Protein AF-A0A4Y2VEW5-F1 (afdb_monomer_lite)

InterPro domains:
  IPR012337 Ribonuclease H-like superfamily [SSF53098] (11-90)
  IPR036397 Ribonuclease H superfamily [G3DSA:3.30.420.10] (4-92)

Foldseek 3Di:
DDDWDKDDPDDPDDDDDDDDDPPDDPLNVQLQVLLVVLVVVLVVPAQMEIEDQPPVSVVLLVDPDHPDPSSVSSNVSCVVDPSYHYHYDHDD

Organism: Araneus ventricosus (NC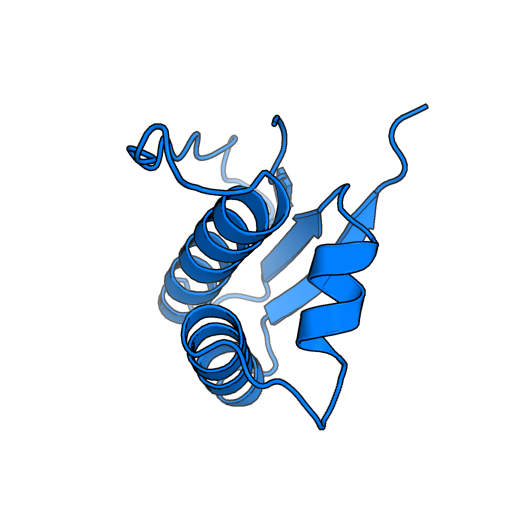BI:txid182803)

Structure (mmCIF, N/CA/C/O backbone):
data_AF-A0A4Y2VEW5-F1
#
_entry.id   AF-A0A4Y2VEW5-F1
#
loop_
_atom_site.group_PDB
_atom_site.id
_atom_site.type_symbol
_atom_site.label_atom_id
_atom_site.label_alt_id
_atom_site.label_comp_id
_atom_site.label_asym_id
_atom_site.label_entity_id
_atom_site.label_seq_id
_atom_site.pdbx_PDB_ins_code
_atom_site.Cartn_x
_atom_site.Cartn_y
_atom_site.Cartn_z
_atom_site.occupancy
_atom_site.B_iso_or_equiv
_atom_site.auth_seq_id
_atom_site.auth_comp_id
_atom_site.auth_asym_id
_atom_site.auth_atom_id
_atom_site.pdbx_PDB_model_num
ATOM 1 N N . MET A 1 1 ? 11.147 9.880 6.283 1.00 40.97 1 MET A N 1
ATOM 2 C CA . MET A 1 1 ? 10.215 9.196 5.372 1.00 40.97 1 MET A CA 1
ATOM 3 C C . MET A 1 1 ? 10.717 9.367 3.945 1.00 40.97 1 MET A C 1
ATOM 5 O O . MET A 1 1 ? 10.588 10.444 3.369 1.00 40.97 1 MET A O 1
ATOM 9 N N . ARG A 1 2 ? 11.417 8.364 3.421 1.00 44.91 2 ARG A N 1
ATOM 10 C CA . ARG A 1 2 ? 11.999 8.387 2.079 1.00 44.91 2 ARG A CA 1
ATOM 11 C C . ARG A 1 2 ? 11.762 7.007 1.479 1.00 44.91 2 ARG A C 1
ATOM 13 O O . ARG A 1 2 ? 11.957 6.034 2.182 1.00 44.91 2 ARG A O 1
ATOM 20 N N . THR A 1 3 ? 11.437 6.995 0.186 1.00 46.03 3 THR A N 1
ATOM 21 C CA . THR A 1 3 ? 11.623 5.865 -0.739 1.00 46.03 3 THR A CA 1
ATOM 22 C C . THR A 1 3 ? 10.379 5.006 -1.018 1.00 46.03 3 THR A C 1
ATOM 24 O O . THR A 1 3 ? 10.097 4.027 -0.344 1.00 46.03 3 THR A O 1
ATOM 27 N N . ILE A 1 4 ? 9.684 5.359 -2.108 1.00 55.94 4 ILE A N 1
ATOM 28 C CA . ILE A 1 4 ? 8.949 4.408 -2.955 1.00 55.94 4 ILE A CA 1
ATOM 29 C C . ILE A 1 4 ? 9.793 4.269 -4.224 1.00 55.94 4 ILE A C 1
ATOM 31 O O . ILE A 1 4 ? 10.006 5.262 -4.924 1.00 55.94 4 ILE A O 1
ATOM 35 N N . LEU A 1 5 ? 10.342 3.080 -4.479 1.00 53.16 5 LEU A N 1
ATOM 36 C CA . LEU A 1 5 ? 11.029 2.775 -5.739 1.00 53.16 5 LEU A CA 1
ATOM 37 C C . LEU A 1 5 ? 10.021 2.107 -6.675 1.00 53.16 5 LEU A C 1
ATOM 39 O O . LEU A 1 5 ? 9.369 1.137 -6.289 1.00 53.16 5 LEU A O 1
ATOM 43 N N . TYR A 1 6 ? 9.894 2.645 -7.886 1.00 57.69 6 TYR A N 1
ATOM 44 C CA . TYR A 1 6 ? 9.054 2.103 -8.952 1.00 57.69 6 TYR A CA 1
ATOM 45 C C . TYR A 1 6 ? 9.940 1.320 -9.919 1.00 57.69 6 TYR A C 1
ATOM 47 O O . TYR A 1 6 ? 10.984 1.829 -10.327 1.00 57.69 6 TYR A O 1
ATOM 55 N N . THR A 1 7 ? 9.525 0.121 -10.327 1.00 45.94 7 THR A N 1
ATOM 56 C CA . THR A 1 7 ? 10.130 -0.555 -11.485 1.00 45.94 7 THR A CA 1
ATOM 57 C C . THR A 1 7 ? 9.044 -0.949 -12.485 1.00 45.94 7 THR A C 1
ATOM 59 O O . THR A 1 7 ? 8.447 -2.017 -12.359 1.00 45.94 7 THR A O 1
ATOM 62 N N . ALA A 1 8 ? 8.813 -0.073 -13.464 1.00 43.16 8 ALA A N 1
ATOM 63 C CA . ALA A 1 8 ? 8.600 -0.452 -14.862 1.00 43.16 8 ALA A CA 1
ATOM 64 C C . ALA A 1 8 ? 9.955 -0.248 -15.574 1.00 43.16 8 ALA A C 1
ATOM 66 O O . ALA A 1 8 ? 10.727 0.603 -15.114 1.00 43.16 8 ALA A O 1
ATOM 67 N N . PRO A 1 9 ? 10.297 -0.983 -16.650 1.00 43.84 9 PRO A N 1
ATOM 68 C CA . PRO A 1 9 ? 11.653 -1.006 -17.211 1.00 43.84 9 PRO A CA 1
ATOM 69 C C . PRO A 1 9 ? 12.187 0.339 -17.745 1.00 43.84 9 PRO A C 1
ATOM 71 O O . PRO A 1 9 ? 13.299 0.356 -18.261 1.00 43.84 9 PRO A O 1
ATOM 74 N N . ASN A 1 10 ? 11.456 1.460 -17.632 1.00 37.41 10 ASN A N 1
ATOM 75 C CA . ASN A 1 10 ? 11.918 2.742 -18.168 1.00 37.41 10 ASN A CA 1
ATOM 76 C C . ASN A 1 10 ? 11.409 4.043 -17.507 1.00 37.41 10 ASN A C 1
ATOM 78 O O . ASN A 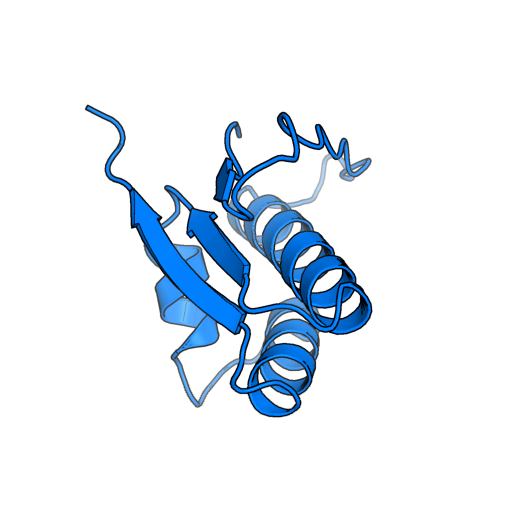1 10 ? 11.475 5.091 -18.146 1.00 37.41 10 ASN A O 1
ATOM 82 N N . ILE A 1 11 ? 10.934 4.056 -16.252 1.00 44.00 11 ILE A N 1
ATOM 83 C CA . ILE A 1 11 ? 10.509 5.325 -15.612 1.00 44.00 11 ILE A CA 1
ATOM 84 C C . ILE A 1 11 ? 11.298 5.628 -14.333 1.00 44.00 11 ILE A C 1
ATOM 86 O O . ILE A 1 11 ? 11.180 4.958 -13.309 1.00 44.00 11 ILE A O 1
ATOM 90 N N . LEU A 1 12 ? 12.102 6.692 -14.408 1.00 44.31 12 LEU A N 1
ATOM 91 C CA . LEU A 1 12 ? 12.876 7.264 -13.311 1.00 44.31 12 LEU A CA 1
ATOM 92 C C . LEU A 1 12 ? 11.950 7.891 -12.250 1.00 44.31 12 LEU A C 1
ATOM 94 O O . LEU A 1 12 ? 11.295 8.898 -12.499 1.00 44.31 12 LEU A O 1
ATOM 98 N N . ALA A 1 13 ? 11.950 7.294 -11.056 1.00 47.75 13 ALA A N 1
ATOM 99 C CA . ALA A 1 13 ? 11.641 7.873 -9.742 1.00 47.75 13 ALA A CA 1
ATOM 100 C C . ALA A 1 13 ? 10.632 9.048 -9.695 1.00 47.75 13 ALA A C 1
ATOM 102 O O . ALA A 1 13 ? 11.010 10.217 -9.567 1.00 47.75 13 ALA A O 1
ATOM 103 N N . GLY A 1 14 ? 9.335 8.732 -9.649 1.00 44.03 14 GLY A N 1
ATOM 104 C CA . GLY A 1 14 ? 8.298 9.694 -9.268 1.00 44.03 14 GLY A CA 1
ATOM 105 C C . GLY A 1 14 ? 8.413 10.090 -7.790 1.00 44.03 14 GLY A C 1
ATOM 106 O O . GLY A 1 14 ? 7.944 9.380 -6.905 1.00 44.03 14 GLY A O 1
ATOM 107 N N . LYS A 1 15 ? 9.029 11.240 -7.488 1.00 46.34 15 LYS A N 1
ATOM 108 C CA . LYS A 1 15 ? 8.956 11.853 -6.150 1.00 46.34 15 LYS A CA 1
ATOM 109 C C . LYS A 1 15 ? 7.543 12.402 -5.923 1.00 46.34 15 LYS A C 1
ATOM 111 O O . LYS A 1 15 ? 7.267 13.532 -6.315 1.00 46.34 15 LYS A O 1
ATOM 116 N N . SER A 1 16 ? 6.668 11.659 -5.244 1.00 49.75 16 SER A N 1
ATOM 117 C CA . SER A 1 16 ? 5.440 12.247 -4.695 1.00 49.75 16 SER A CA 1
ATOM 118 C C . SER A 1 16 ? 5.750 12.900 -3.337 1.00 49.75 16 SER A C 1
ATOM 120 O O . SER A 1 16 ? 6.368 12.301 -2.456 1.00 49.75 16 SER A O 1
ATOM 122 N N . LYS A 1 17 ? 5.391 14.178 -3.173 1.00 47.72 17 LYS A N 1
ATOM 123 C CA . LYS A 1 17 ? 5.379 14.866 -1.872 1.00 47.72 17 LYS A CA 1
ATOM 124 C C . LYS A 1 17 ? 3.922 15.065 -1.469 1.00 47.72 17 LYS A C 1
ATOM 126 O O . LYS A 1 17 ? 3.307 16.052 -1.862 1.00 47.72 17 LYS A O 1
ATOM 131 N N . ALA A 1 18 ? 3.368 14.138 -0.696 1.00 51.47 18 ALA A N 1
ATOM 132 C CA . ALA A 1 18 ? 2.081 14.362 -0.048 1.00 51.47 18 ALA A CA 1
ATOM 133 C C . ALA A 1 18 ? 2.250 15.411 1.071 1.00 51.47 18 ALA A C 1
ATOM 135 O O . ALA A 1 18 ? 3.176 15.318 1.881 1.00 51.47 18 ALA A O 1
ATOM 136 N N . LYS A 1 19 ? 1.384 16.432 1.115 1.00 48.62 19 LYS A N 1
ATOM 137 C CA . LYS A 1 19 ? 1.371 17.440 2.187 1.00 48.62 19 LYS A CA 1
ATOM 138 C C . LYS A 1 19 ? 0.699 16.828 3.417 1.00 48.62 19 LYS A C 1
ATOM 140 O O . LYS A 1 19 ? -0.516 16.664 3.443 1.00 48.62 19 LYS A O 1
ATOM 145 N N . LEU A 1 20 ? 1.497 16.452 4.410 1.00 57.47 20 LEU A N 1
ATOM 146 C CA . LEU A 1 20 ? 1.017 15.846 5.653 1.00 57.47 20 LEU A CA 1
ATOM 147 C C . LEU A 1 20 ? 0.679 16.932 6.678 1.00 57.47 20 LEU A C 1
ATOM 149 O O . LEU A 1 20 ? 1.355 17.960 6.739 1.00 57.47 20 LEU A O 1
ATOM 153 N N . SER A 1 21 ? -0.364 16.705 7.479 1.00 57.69 21 SER A N 1
ATOM 154 C CA . SER A 1 21 ? -0.665 17.572 8.620 1.00 57.69 21 SER A CA 1
ATOM 155 C C . SER A 1 21 ? 0.342 17.308 9.755 1.00 57.69 21 SER A C 1
ATOM 157 O O . SER A 1 21 ? 0.814 16.174 9.876 1.00 57.69 21 SER A O 1
ATOM 159 N N . PRO A 1 22 ? 0.652 18.294 10.620 1.00 55.00 22 PRO A N 1
ATOM 160 C CA . PRO A 1 22 ? 1.539 18.089 11.772 1.00 55.00 22 PRO A CA 1
ATOM 161 C C . PRO A 1 22 ? 1.039 17.027 12.763 1.00 55.00 22 PRO A C 1
ATOM 163 O O . PRO A 1 22 ? 1.824 16.509 13.548 1.00 55.00 22 PRO A O 1
ATOM 166 N N . ALA A 1 23 ? -0.258 16.706 12.731 1.00 58.59 23 ALA A N 1
ATOM 167 C CA . ALA A 1 23 ? -0.887 15.716 13.600 1.00 58.59 23 ALA A CA 1
ATOM 168 C C . ALA A 1 23 ? -0.822 14.280 13.043 1.00 58.59 23 ALA A C 1
ATOM 170 O O . ALA A 1 23 ? -1.266 13.346 13.710 1.00 58.59 23 ALA A O 1
ATOM 171 N N . ASN A 1 24 ? -0.304 14.083 11.825 1.00 66.62 24 ASN A N 1
ATOM 172 C CA . ASN A 1 24 ? -0.281 12.765 11.200 1.00 66.62 24 ASN A CA 1
ATOM 173 C C . ASN A 1 24 ? 0.880 11.924 11.745 1.00 66.62 24 ASN A C 1
ATOM 175 O O . ASN A 1 24 ? 2.031 12.359 11.767 1.00 66.62 24 ASN A O 1
ATOM 179 N 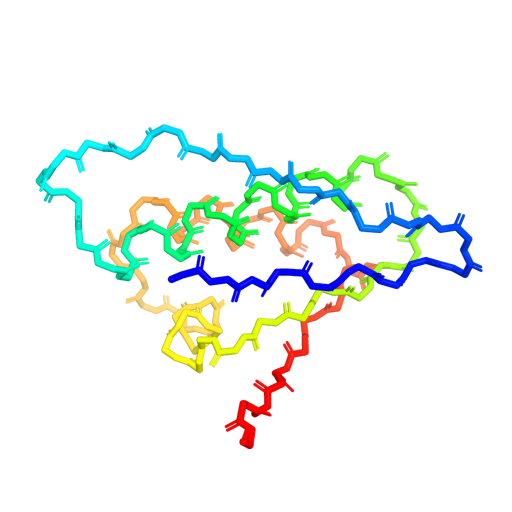N . THR A 1 25 ? 0.588 10.683 12.125 1.00 83.00 25 THR A N 1
ATOM 180 C CA . THR A 1 25 ? 1.621 9.714 12.523 1.00 83.00 25 THR A CA 1
ATOM 181 C C . THR A 1 25 ? 2.486 9.305 11.325 1.00 83.00 25 THR A C 1
ATOM 183 O O . THR A 1 25 ? 2.036 9.346 10.177 1.00 83.00 25 THR A O 1
ATOM 186 N N . VAL A 1 26 ? 3.715 8.844 11.586 1.00 81.38 26 VAL A N 1
ATOM 187 C CA . VAL A 1 26 ? 4.612 8.290 10.550 1.00 81.38 26 VAL A CA 1
ATOM 188 C C . VAL A 1 26 ? 3.920 7.174 9.758 1.00 81.38 26 VAL A C 1
ATOM 190 O O . VAL A 1 26 ? 3.969 7.172 8.534 1.00 81.38 26 VAL A O 1
ATOM 193 N N . PHE A 1 27 ? 3.168 6.304 10.437 1.00 83.00 27 PHE A N 1
ATOM 194 C CA . PHE A 1 27 ? 2.398 5.238 9.795 1.00 83.00 27 PHE A CA 1
ATOM 195 C C . PHE A 1 27 ? 1.313 5.768 8.842 1.00 83.00 27 PHE A C 1
ATOM 197 O O . PHE A 1 27 ? 1.166 5.276 7.727 1.00 83.00 27 PHE A O 1
ATOM 204 N N . GLN A 1 28 ? 0.555 6.795 9.244 1.00 84.50 28 GLN A N 1
ATOM 205 C CA . GLN A 1 28 ? -0.452 7.406 8.365 1.00 84.50 28 GLN A CA 1
ATOM 206 C C . GLN A 1 28 ? 0.184 8.036 7.128 1.00 84.50 28 GLN A C 1
ATOM 208 O O . GLN A 1 28 ? -0.371 7.944 6.036 1.00 84.50 28 GLN A O 1
ATOM 213 N N . ALA A 1 29 ? 1.343 8.668 7.300 1.00 84.00 29 ALA A N 1
ATOM 214 C CA . ALA A 1 29 ? 2.093 9.244 6.203 1.00 84.00 29 ALA A CA 1
ATOM 215 C C . ALA A 1 29 ? 2.554 8.173 5.206 1.00 84.00 29 ALA A C 1
ATOM 217 O O . ALA A 1 29 ? 2.298 8.301 4.009 1.00 84.00 29 ALA A O 1
ATOM 218 N N . GLU A 1 30 ? 3.168 7.101 5.705 1.00 86.19 30 GLU A N 1
ATOM 219 C CA . GLU A 1 30 ? 3.628 5.950 4.920 1.00 86.19 30 GLU A CA 1
ATOM 220 C C . GLU A 1 30 ? 2.494 5.263 4.175 1.00 86.19 30 GLU A C 1
ATOM 222 O O . GLU A 1 30 ? 2.592 5.058 2.965 1.00 86.19 30 GLU A O 1
ATOM 227 N N . MET A 1 31 ? 1.377 5.019 4.854 1.00 88.94 31 MET A N 1
ATOM 228 C CA . MET A 1 31 ? 0.192 4.441 4.235 1.00 88.94 31 MET A CA 1
ATOM 229 C C . MET A 1 31 ? -0.387 5.339 3.135 1.00 88.94 31 MET A C 1
ATOM 231 O O . MET A 1 31 ? -0.809 4.842 2.095 1.00 88.94 31 MET A O 1
ATOM 235 N N . LEU A 1 32 ? -0.385 6.663 3.330 1.00 87.88 32 LEU A N 1
ATOM 236 C CA . LEU A 1 32 ? -0.871 7.610 2.326 1.00 87.88 32 LEU A CA 1
ATOM 237 C C . LEU A 1 32 ? 0.020 7.618 1.076 1.00 87.88 32 LEU A C 1
ATOM 239 O O . LEU A 1 32 ? -0.485 7.649 -0.044 1.00 87.88 32 LEU A O 1
ATOM 243 N N . ALA A 1 33 ? 1.340 7.564 1.258 1.00 86.94 33 ALA A N 1
ATOM 244 C CA . ALA A 1 33 ? 2.277 7.480 0.143 1.00 86.94 33 ALA A CA 1
ATOM 245 C C . ALA A 1 33 ? 2.119 6.156 -0.621 1.00 86.94 33 ALA A C 1
ATOM 247 O O . ALA A 1 33 ? 2.116 6.150 -1.852 1.00 86.94 33 ALA A O 1
ATOM 248 N N . LEU A 1 34 ? 1.930 5.050 0.103 1.00 88.50 34 LEU A N 1
ATOM 249 C CA . LEU A 1 34 ? 1.732 3.728 -0.479 1.00 88.50 34 LEU A CA 1
ATOM 250 C C . LEU A 1 34 ? 0.410 3.638 -1.254 1.00 88.50 34 LEU A C 1
ATOM 252 O O . LEU A 1 34 ? 0.397 3.141 -2.377 1.00 88.50 34 LEU A O 1
ATOM 256 N N . LYS A 1 35 ? -0.674 4.206 -0.710 1.00 90.06 35 LYS A N 1
ATOM 257 C CA . LYS A 1 35 ? -1.961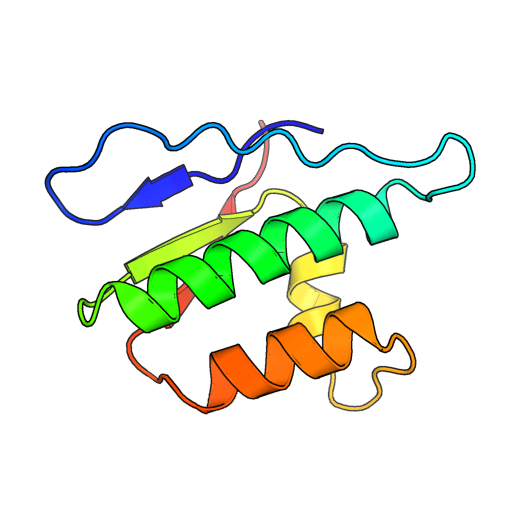 4.347 -1.404 1.00 90.06 35 LYS A CA 1
ATOM 258 C C . LYS A 1 35 ? -1.811 5.086 -2.733 1.00 90.06 35 LYS A C 1
ATOM 260 O O . LYS A 1 35 ? -2.260 4.584 -3.755 1.00 90.06 35 LYS A O 1
ATOM 265 N N . ALA A 1 36 ? -1.132 6.234 -2.732 1.00 87.56 36 ALA A N 1
ATOM 266 C CA . ALA A 1 36 ? -0.922 7.019 -3.949 1.00 87.56 36 ALA A CA 1
ATOM 267 C C . ALA A 1 36 ? -0.111 6.252 -5.012 1.00 87.56 36 ALA A C 1
ATOM 269 O O . ALA A 1 36 ? -0.385 6.367 -6.205 1.00 87.56 36 ALA A O 1
ATOM 270 N N . ALA A 1 37 ? 0.872 5.447 -4.594 1.00 87.88 37 ALA A N 1
ATOM 271 C CA . ALA A 1 37 ? 1.628 4.594 -5.508 1.00 87.88 37 ALA A CA 1
ATOM 272 C C . ALA A 1 37 ? 0.767 3.470 -6.109 1.00 87.88 37 ALA A C 1
ATOM 274 O O . ALA A 1 37 ? 0.902 3.178 -7.295 1.00 87.88 37 ALA A O 1
ATOM 275 N N . ILE A 1 38 ? -0.129 2.870 -5.316 1.00 89.31 38 ILE A N 1
ATOM 276 C CA . ILE A 1 38 ? -1.077 1.844 -5.778 1.00 89.31 38 ILE A CA 1
ATOM 277 C C . ILE A 1 38 ? -2.082 2.448 -6.766 1.00 89.31 38 ILE A C 1
ATOM 279 O O . ILE A 1 38 ? -2.293 1.880 -7.833 1.00 89.31 38 ILE A O 1
ATOM 283 N N . GLU A 1 39 ? -2.656 3.614 -6.459 1.00 89.88 39 GLU A N 1
ATOM 284 C CA . GLU A 1 39 ? -3.575 4.327 -7.358 1.00 89.88 39 GLU A CA 1
ATOM 285 C C . GLU A 1 39 ? -2.905 4.654 -8.700 1.00 89.88 39 GLU A C 1
ATOM 287 O O . GLU A 1 39 ? -3.483 4.405 -9.758 1.00 89.88 39 GLU A O 1
ATOM 292 N N . TRP A 1 40 ? -1.658 5.135 -8.677 1.00 88.25 40 TRP A N 1
ATOM 293 C CA . TRP A 1 40 ? -0.889 5.368 -9.900 1.00 88.25 40 TRP A CA 1
ATOM 294 C C . TRP A 1 40 ? -0.638 4.070 -10.681 1.00 88.25 40 TRP A C 1
ATOM 296 O O . TRP A 1 40 ? -0.905 4.013 -11.883 1.00 88.25 40 TRP A O 1
ATOM 306 N N . ALA A 1 41 ? -0.178 3.012 -10.007 1.00 87.50 41 ALA A N 1
ATOM 307 C CA . ALA A 1 41 ? 0.083 1.719 -10.636 1.00 87.50 41 ALA A CA 1
ATOM 308 C C . ALA A 1 41 ? -1.185 1.115 -11.259 1.00 87.50 41 ALA A C 1
ATOM 310 O O . ALA A 1 41 ? -1.116 0.518 -12.331 1.00 87.50 41 ALA A O 1
ATOM 311 N N . ASN A 1 42 ? -2.350 1.347 -10.647 1.00 87.38 42 ASN A N 1
ATOM 312 C CA . ASN A 1 42 ? -3.628 0.917 -11.197 1.00 87.38 42 ASN A CA 1
ATOM 313 C C . ASN A 1 42 ? -3.937 1.587 -12.548 1.00 87.38 42 ASN A C 1
ATOM 315 O O . ASN A 1 42 ? -4.500 0.959 -13.439 1.00 87.38 42 ASN A O 1
ATOM 319 N N . THR A 1 43 ? -3.512 2.842 -12.731 1.00 86.75 43 THR A N 1
ATOM 320 C CA . THR A 1 43 ? -3.683 3.572 -14.000 1.00 86.75 43 THR A CA 1
ATOM 321 C C . THR A 1 43 ? -2.631 3.250 -15.058 1.00 86.75 43 THR A C 1
ATOM 323 O O . THR A 1 43 ? -2.887 3.452 -16.242 1.00 86.75 43 THR A O 1
ATOM 326 N N . ALA A 1 44 ? -1.464 2.732 -14.662 1.00 81.94 44 ALA A N 1
ATOM 327 C CA . ALA A 1 44 ? -0.363 2.447 -15.581 1.00 81.94 44 ALA A CA 1
ATOM 328 C C . ALA A 1 44 ? -0.671 1.292 -16.555 1.00 81.94 44 ALA A C 1
ATOM 330 O O . ALA A 1 44 ? -0.037 1.202 -17.599 1.00 81.94 44 ALA A O 1
ATOM 331 N N . ASN A 1 45 ? -1.645 0.425 -16.239 1.00 80.00 45 ASN A N 1
ATOM 332 C CA . ASN A 1 45 ? -2.050 -0.745 -17.039 1.00 80.00 45 ASN A CA 1
ATOM 333 C C . ASN A 1 45 ? -0.898 -1.730 -17.378 1.00 80.00 45 ASN A C 1
ATOM 335 O O . ASN A 1 45 ? -1.067 -2.625 -18.205 1.00 80.00 45 ASN A O 1
ATOM 339 N N . GLU A 1 46 ? 0.241 -1.618 -16.699 1.00 84.44 46 GLU A N 1
ATOM 340 C CA . GLU A 1 46 ? 1.429 -2.465 -16.834 1.00 84.44 46 GLU A CA 1
ATOM 341 C C . GLU A 1 46 ? 1.657 -3.296 -15.559 1.00 84.44 46 GLU A C 1
ATOM 343 O O . GLU A 1 46 ? 1.054 -3.038 -14.515 1.00 84.44 46 GLU A O 1
ATOM 348 N N . ASP A 1 47 ? 2.548 -4.287 -15.632 1.00 86.62 47 ASP A N 1
ATOM 349 C CA . ASP A 1 47 ? 3.032 -5.006 -14.450 1.00 86.62 47 ASP A CA 1
ATOM 350 C C . ASP A 1 47 ? 3.980 -4.101 -13.649 1.00 86.62 47 ASP A C 1
ATOM 352 O O . ASP A 1 47 ? 5.115 -3.841 -14.055 1.00 86.62 47 ASP A O 1
ATOM 356 N N . VAL A 1 48 ? 3.515 -3.617 -12.494 1.00 87.12 48 VAL A N 1
ATOM 357 C CA . VAL A 1 48 ? 4.241 -2.651 -11.659 1.00 87.12 48 VAL A CA 1
ATOM 358 C C . VAL A 1 48 ? 4.642 -3.289 -10.336 1.00 87.12 48 VAL A C 1
ATOM 360 O O . VAL A 1 48 ? 3.813 -3.852 -9.622 1.00 87.12 48 VAL A O 1
ATOM 363 N N . ASN A 1 49 ? 5.913 -3.130 -9.957 1.00 88.25 49 ASN A N 1
ATOM 364 C CA . ASN A 1 49 ? 6.383 -3.467 -8.612 1.00 88.25 49 ASN A CA 1
ATOM 365 C C . ASN A 1 49 ? 6.538 -2.191 -7.771 1.00 88.25 49 ASN A C 1
ATOM 367 O O . ASN A 1 49 ? 7.256 -1.267 -8.166 1.00 88.25 49 ASN A O 1
ATOM 371 N N . ILE A 1 50 ? 5.884 -2.161 -6.610 1.00 88.25 50 ILE A N 1
ATOM 372 C CA . ILE A 1 50 ? 5.965 -1.086 -5.616 1.00 88.25 50 ILE A CA 1
ATOM 373 C C . ILE A 1 50 ? 6.802 -1.581 -4.439 1.00 88.25 50 ILE A C 1
ATOM 375 O O . ILE A 1 50 ? 6.442 -2.563 -3.789 1.00 88.25 50 ILE A O 1
ATOM 379 N N . TRP A 1 51 ? 7.892 -0.876 -4.136 1.00 88.81 51 TRP A N 1
ATOM 380 C CA . TRP A 1 51 ? 8.779 -1.205 -3.021 1.00 88.81 51 TRP A CA 1
ATOM 381 C C . TRP A 1 51 ? 8.623 -0.214 -1.870 1.00 88.81 51 TRP A C 1
ATOM 383 O O . TRP A 1 51 ? 8.677 0.997 -2.091 1.00 88.81 51 TRP A O 1
ATOM 393 N N . SER A 1 52 ? 8.472 -0.729 -0.648 1.00 86.75 52 SER A N 1
ATOM 394 C CA . SER A 1 52 ? 8.442 0.067 0.584 1.00 86.75 52 SER A CA 1
ATOM 395 C C . SER A 1 52 ? 9.423 -0.482 1.616 1.00 86.75 52 SER A C 1
ATOM 397 O O . SER A 1 52 ? 9.622 -1.694 1.716 1.00 86.75 52 SER A O 1
ATOM 399 N N . ASP A 1 53 ? 10.029 0.415 2.387 1.00 85.94 53 ASP A N 1
ATOM 400 C CA . ASP A 1 53 ? 10.879 0.099 3.536 1.00 85.94 53 ASP A CA 1
ATOM 401 C C . ASP A 1 53 ? 10.097 -0.071 4.848 1.00 85.94 53 ASP A C 1
ATOM 403 O O . ASP A 1 53 ? 10.611 -0.634 5.817 1.00 85.94 53 ASP A O 1
ATOM 407 N N . SER A 1 54 ? 8.827 0.337 4.862 1.00 86.69 54 SER A N 1
ATOM 408 C CA . SER A 1 54 ? 7.931 0.224 6.010 1.00 86.69 54 SER A CA 1
ATOM 409 C C . SER A 1 54 ? 7.268 -1.152 6.058 1.00 86.69 54 SER A C 1
ATOM 411 O O . SER A 1 54 ? 6.208 -1.390 5.470 1.00 86.69 54 SER A O 1
ATOM 413 N N . GLU A 1 55 ? 7.889 -2.077 6.794 1.00 86.00 55 GLU A N 1
ATOM 414 C CA . GLU A 1 55 ? 7.330 -3.415 7.019 1.00 86.00 55 GLU A CA 1
ATOM 415 C C . GLU A 1 55 ? 5.929 -3.343 7.648 1.00 86.00 55 GLU A C 1
ATOM 417 O O . GLU A 1 55 ? 5.021 -4.058 7.226 1.00 86.00 55 GLU A O 1
ATOM 422 N N . SER A 1 56 ? 5.717 -2.427 8.598 1.00 85.56 56 SER A N 1
ATOM 423 C CA . SER A 1 56 ? 4.425 -2.236 9.267 1.00 85.56 56 SER A CA 1
ATOM 424 C C . SER A 1 56 ? 3.319 -1.809 8.295 1.00 85.56 56 SER A C 1
ATOM 426 O O . SER A 1 56 ? 2.203 -2.327 8.368 1.00 85.56 56 SER A O 1
ATOM 428 N N . SER A 1 57 ? 3.617 -0.920 7.343 1.00 86.88 57 SER A N 1
ATOM 429 C CA . SER A 1 57 ? 2.660 -0.502 6.310 1.00 86.88 57 SER A CA 1
ATOM 430 C C . SER A 1 57 ? 2.325 -1.643 5.347 1.00 86.88 57 SER A C 1
ATOM 432 O O . SER A 1 57 ? 1.156 -1.859 5.023 1.00 86.88 57 SER A O 1
ATOM 434 N N . LEU A 1 58 ? 3.324 -2.429 4.936 1.00 89.38 58 LEU A N 1
ATOM 435 C CA . LEU A 1 58 ? 3.111 -3.596 4.075 1.00 89.38 58 LEU A CA 1
ATOM 436 C C . LEU A 1 58 ? 2.310 -4.699 4.778 1.00 89.38 58 LEU A C 1
ATOM 438 O O . LEU A 1 58 ? 1.434 -5.310 4.164 1.00 89.38 58 LEU A O 1
ATOM 442 N N . GLN A 1 59 ? 2.575 -4.950 6.061 1.00 88.69 59 GLN A N 1
ATOM 443 C CA . GLN A 1 59 ? 1.803 -5.903 6.859 1.00 88.69 59 GLN A CA 1
ATOM 444 C C . GLN A 1 59 ? 0.353 -5.441 7.034 1.00 88.69 59 GLN A C 1
ATOM 446 O O . GLN A 1 59 ? -0.566 -6.250 6.902 1.00 88.69 59 GLN A O 1
ATOM 451 N N . ALA A 1 60 ? 0.125 -4.145 7.258 1.00 88.31 60 ALA A N 1
ATOM 452 C CA . ALA A 1 60 ? -1.222 -3.596 7.363 1.00 88.31 60 ALA A CA 1
ATOM 453 C C . ALA A 1 60 ? -2.037 -3.798 6.074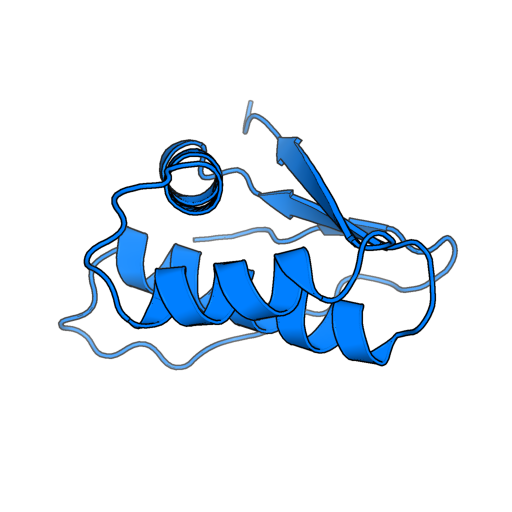 1.00 88.31 60 ALA A C 1
ATOM 455 O O . ALA A 1 60 ? -3.206 -4.153 6.166 1.00 88.31 60 ALA A O 1
ATOM 456 N N . LEU A 1 61 ? -1.426 -3.671 4.888 1.00 88.38 61 LEU A N 1
ATOM 457 C CA . LEU A 1 61 ? -2.093 -3.971 3.611 1.00 88.38 61 LEU A CA 1
ATOM 458 C C . LEU A 1 61 ? -2.385 -5.460 3.387 1.00 88.38 61 LEU A C 1
ATOM 460 O O . LEU A 1 61 ? -3.267 -5.792 2.601 1.00 88.38 61 LEU A O 1
ATOM 464 N N . LYS A 1 62 ? -1.669 -6.370 4.048 1.00 86.38 62 LYS A N 1
ATOM 465 C CA . LYS A 1 62 ? -1.936 -7.817 3.964 1.00 86.38 62 LYS A CA 1
ATOM 466 C C . LYS A 1 62 ? -2.945 -8.298 5.008 1.00 86.38 62 LYS A C 1
ATOM 468 O O . LYS A 1 62 ? -3.443 -9.414 4.906 1.00 86.38 62 LYS A O 1
ATOM 473 N N . SER A 1 63 ? -3.222 -7.488 6.028 1.00 85.00 63 SER A N 1
ATOM 474 C CA . SER A 1 63 ? -4.114 -7.859 7.123 1.00 85.00 63 SER A CA 1
ATOM 475 C C . SER A 1 63 ? -5.582 -7.770 6.706 1.00 85.00 63 SER A C 1
ATOM 477 O O . SER A 1 63 ? -6.001 -6.800 6.088 1.00 85.00 63 SER A O 1
ATOM 479 N N . PHE A 1 64 ? -6.395 -8.746 7.104 1.00 67.94 64 PHE A N 1
ATOM 480 C CA . PHE A 1 64 ? -7.840 -8.740 6.842 1.00 67.94 64 PHE A CA 1
ATOM 481 C C . PHE A 1 64 ? -8.638 -7.861 7.822 1.00 67.94 64 PHE A C 1
ATOM 483 O O . PHE A 1 64 ? -9.794 -7.546 7.558 1.00 67.94 64 PHE A O 1
ATOM 490 N N . ASN A 1 65 ? -8.049 -7.455 8.955 1.00 74.00 65 ASN A N 1
ATOM 491 C CA . ASN A 1 65 ? -8.748 -6.733 10.029 1.00 74.00 65 ASN A CA 1
ATOM 492 C C . ASN A 1 65 ? -8.278 -5.276 10.153 1.00 74.00 65 ASN A C 1
ATOM 494 O O . ASN A 1 65 ? -7.820 -4.813 11.201 1.00 74.00 65 ASN A O 1
ATOM 498 N N . VAL A 1 66 ? -8.339 -4.553 9.041 1.00 73.06 66 VAL A N 1
ATOM 499 C CA . VAL A 1 66 ? -7.893 -3.165 8.966 1.00 73.06 66 VAL A CA 1
ATOM 500 C C . VAL A 1 66 ? -9.029 -2.224 9.363 1.00 73.06 66 VAL A C 1
ATOM 502 O O . VAL A 1 66 ? -10.075 -2.194 8.723 1.00 73.06 66 VAL A O 1
ATOM 505 N N . LYS A 1 67 ? -8.803 -1.397 10.393 1.00 77.75 67 LYS A 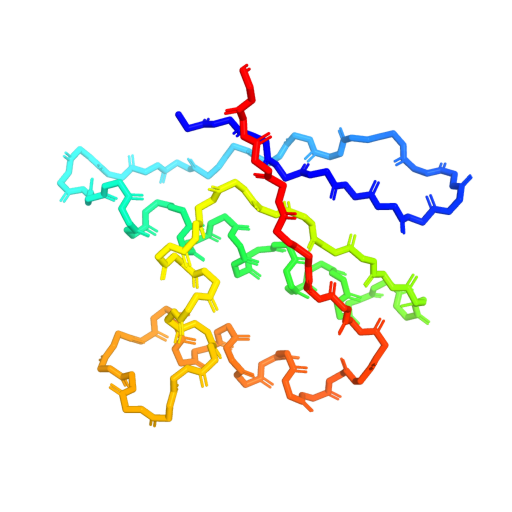N 1
ATOM 506 C CA . LYS A 1 67 ? -9.758 -0.361 10.846 1.00 77.75 67 LYS A CA 1
ATOM 507 C C . LYS A 1 67 ? -9.545 1.010 10.192 1.00 77.75 67 LYS A C 1
ATOM 509 O O . LYS A 1 67 ? -10.425 1.862 10.246 1.00 77.75 67 LYS A O 1
ATOM 514 N N . SER A 1 68 ? -8.363 1.253 9.622 1.00 83.75 68 SER A N 1
ATOM 515 C CA . SER A 1 68 ? -8.017 2.540 9.008 1.00 83.75 68 SER A CA 1
ATOM 516 C C . SER A 1 68 ? -8.627 2.658 7.614 1.00 83.75 68 SER A C 1
ATOM 518 O O . SER A 1 68 ? -8.318 1.847 6.741 1.00 83.75 68 SER A O 1
ATOM 520 N N . LYS A 1 69 ? -9.415 3.714 7.381 1.00 87.25 69 LYS A N 1
ATOM 521 C CA . LYS A 1 69 ? -10.027 4.001 6.074 1.00 87.25 69 LYS A CA 1
ATOM 522 C C . LYS A 1 69 ? -8.991 4.089 4.943 1.00 87.25 69 LYS A C 1
ATOM 524 O O . LYS A 1 69 ? -9.205 3.530 3.877 1.00 87.25 69 LYS A O 1
ATOM 529 N N . ILE A 1 70 ? -7.838 4.722 5.196 1.00 86.25 70 ILE A N 1
ATOM 530 C CA . ILE A 1 70 ? -6.761 4.883 4.195 1.00 86.25 70 ILE A CA 1
ATOM 531 C C . ILE A 1 70 ? -6.225 3.515 3.755 1.00 86.25 70 ILE A C 1
ATOM 533 O O . ILE A 1 70 ? -5.982 3.287 2.574 1.00 86.25 70 ILE A O 1
ATOM 537 N N . THR A 1 71 ? -6.059 2.598 4.707 1.00 88.88 71 THR A N 1
ATOM 538 C CA . THR A 1 71 ? -5.545 1.254 4.436 1.00 88.88 71 THR A CA 1
ATOM 539 C C . THR A 1 71 ? -6.598 0.394 3.729 1.00 88.88 71 THR A C 1
ATOM 541 O O . THR A 1 71 ? -6.241 -0.326 2.807 1.00 88.88 71 THR A O 1
ATOM 544 N N . GLN A 1 72 ? -7.885 0.518 4.085 1.00 90.44 72 GLN A N 1
ATOM 545 C CA . GLN A 1 72 ? -8.978 -0.168 3.378 1.00 90.44 72 GLN A CA 1
ATOM 546 C C . GLN A 1 72 ? -9.076 0.271 1.911 1.00 90.44 72 GLN A C 1
ATOM 548 O O . GLN A 1 72 ? -9.150 -0.572 1.024 1.00 90.44 72 GLN A O 1
ATOM 553 N N . GLU A 1 73 ? -9.032 1.579 1.642 1.00 91.00 73 GLU A N 1
ATOM 554 C CA . GLU A 1 73 ? -9.047 2.109 0.272 1.00 91.00 73 GLU A CA 1
ATOM 555 C C . GLU A 1 73 ? -7.851 1.594 -0.541 1.00 91.00 73 GLU A C 1
ATOM 557 O O . GLU A 1 73 ? -8.031 1.103 -1.652 1.00 91.00 73 GLU A O 1
ATOM 562 N N . ALA A 1 74 ? -6.644 1.627 0.034 1.00 90.12 74 ALA A N 1
ATOM 563 C CA . ALA A 1 74 ? -5.448 1.098 -0.619 1.00 90.12 74 ALA A CA 1
ATOM 564 C C . ALA A 1 74 ? -5.546 -0.412 -0.911 1.00 90.12 74 ALA A C 1
ATOM 566 O O . ALA A 1 74 ? -5.115 -0.863 -1.971 1.00 90.12 74 ALA A O 1
ATOM 567 N N . GLN A 1 75 ? -6.126 -1.194 0.007 1.00 91.38 75 GLN A N 1
ATOM 568 C CA . GLN A 1 75 ? -6.359 -2.625 -0.192 1.00 91.38 75 GLN A CA 1
ATOM 569 C C . GLN A 1 75 ? -7.349 -2.901 -1.321 1.00 91.38 75 GLN A C 1
ATOM 571 O O . GLN A 1 75 ? -7.085 -3.779 -2.135 1.00 91.38 75 GLN A O 1
ATOM 576 N N . MET A 1 76 ? -8.463 -2.167 -1.389 1.00 91.38 76 MET A N 1
ATOM 577 C CA . MET A 1 76 ? -9.456 -2.359 -2.451 1.00 91.38 76 MET A CA 1
ATOM 578 C C . MET A 1 76 ? -8.832 -2.147 -3.831 1.00 91.38 76 MET A C 1
ATOM 580 O O . MET A 1 76 ? -8.914 -3.036 -4.672 1.00 91.38 76 MET A O 1
ATOM 584 N N . THR A 1 77 ? -8.109 -1.040 -4.029 1.00 90.50 77 THR A N 1
ATOM 585 C CA . THR A 1 77 ? -7.429 -0.763 -5.305 1.00 90.50 77 THR A CA 1
ATOM 586 C C . THR A 1 77 ? -6.366 -1.812 -5.639 1.00 90.50 77 THR A C 1
ATOM 588 O O . THR A 1 77 ? -6.198 -2.178 -6.799 1.00 90.50 77 THR A O 1
ATOM 591 N N . LEU A 1 78 ? -5.653 -2.331 -4.635 1.00 89.25 78 LEU A N 1
ATOM 592 C CA . LEU A 1 78 ? -4.678 -3.401 -4.842 1.00 89.25 78 LEU A CA 1
ATOM 593 C C . LEU A 1 78 ? -5.345 -4.718 -5.274 1.00 89.25 78 LEU A C 1
ATOM 595 O O . LEU A 1 78 ? -4.815 -5.420 -6.130 1.00 89.25 78 LEU A O 1
ATOM 599 N N . LEU A 1 79 ? -6.501 -5.055 -4.694 1.00 89.25 79 LEU A N 1
ATOM 600 C CA . LEU A 1 79 ? -7.255 -6.269 -5.025 1.00 89.25 79 LEU A CA 1
ATOM 601 C C . LEU A 1 79 ? -7.886 -6.211 -6.421 1.00 89.25 79 LEU A C 1
ATOM 603 O O . LEU A 1 79 ? -8.044 -7.249 -7.060 1.00 89.25 79 LEU A O 1
ATOM 607 N N . GLU A 1 80 ? -8.222 -5.016 -6.903 1.00 90.62 80 GLU A N 1
ATOM 608 C CA . GLU A 1 80 ? -8.772 -4.803 -8.245 1.00 90.62 80 GLU A CA 1
ATOM 609 C C . GLU A 1 80 ? -7.750 -5.070 -9.360 1.00 90.62 80 GLU A C 1
ATOM 611 O O . GLU A 1 80 ? -8.142 -5.356 -10.493 1.00 90.62 80 GLU A O 1
ATOM 616 N N . ASN A 1 81 ? -6.447 -5.009 -9.061 1.00 88.06 81 ASN A N 1
ATOM 617 C CA . ASN A 1 81 ? -5.403 -5.091 -10.075 1.00 88.06 81 ASN A CA 1
ATOM 618 C C . ASN A 1 81 ? -4.264 -6.049 -9.700 1.00 88.06 81 ASN A C 1
ATOM 620 O O . ASN A 1 81 ? -3.259 -5.680 -9.093 1.00 88.06 81 ASN A O 1
ATOM 624 N N . ALA A 1 82 ? -4.389 -7.288 -10.181 1.00 88.06 82 ALA A N 1
ATOM 625 C CA . ALA A 1 82 ? -3.414 -8.360 -9.975 1.00 88.06 82 ALA A CA 1
ATOM 626 C C . ALA A 1 82 ? -2.032 -8.117 -10.626 1.00 88.06 82 ALA A C 1
ATOM 628 O O . ALA A 1 82 ? -1.105 -8.894 -10.386 1.00 88.06 82 ALA A O 1
ATOM 629 N N . ARG A 1 83 ? -1.873 -7.068 -11.449 1.00 88.31 83 ARG A N 1
ATOM 630 C CA . ARG A 1 83 ? -0.584 -6.683 -12.057 1.00 88.31 83 ARG A CA 1
ATOM 631 C C . ARG A 1 83 ? 0.304 -5.885 -11.105 1.00 88.31 83 ARG A C 1
ATOM 633 O O . ARG A 1 83 ? 1.502 -5.744 -11.347 1.00 88.31 83 ARG A O 1
ATOM 640 N N . ILE A 1 84 ? -0.266 -5.383 -10.010 1.00 90.25 84 ILE A N 1
ATOM 641 C CA . ILE A 1 84 ? 0.465 -4.646 -8.983 1.00 90.25 84 ILE A CA 1
ATOM 642 C C . ILE A 1 84 ? 1.073 -5.639 -7.994 1.00 90.25 84 ILE A C 1
ATOM 644 O O . ILE A 1 84 ? 0.378 -6.428 -7.354 1.00 90.25 84 ILE A O 1
ATOM 648 N N . ARG A 1 85 ? 2.392 -5.575 -7.825 1.00 90.62 85 ARG A N 1
ATOM 649 C CA . ARG A 1 85 ? 3.141 -6.406 -6.878 1.00 90.62 85 ARG A CA 1
ATOM 650 C C . ARG A 1 85 ? 3.764 -5.534 -5.799 1.00 90.62 85 ARG A C 1
ATOM 652 O O . ARG A 1 85 ? 4.365 -4.503 -6.093 1.00 90.62 85 ARG A O 1
ATOM 659 N N . LEU A 1 86 ? 3.647 -5.963 -4.544 1.00 89.06 86 LEU A N 1
ATOM 660 C CA . LEU A 1 86 ? 4.263 -5.283 -3.405 1.00 89.06 86 LEU A CA 1
ATOM 661 C C . LEU A 1 86 ? 5.550 -5.991 -2.980 1.00 89.06 86 LEU A C 1
ATOM 663 O O . LEU A 1 86 ? 5.552 -7.202 -2.752 1.00 89.06 86 LEU A O 1
ATOM 667 N N . GLY A 1 87 ? 6.618 -5.217 -2.811 1.00 89.31 87 GLY A N 1
ATOM 668 C CA . GLY A 1 87 ? 7.913 -5.672 -2.327 1.00 89.31 87 GLY A CA 1
ATOM 669 C C . GLY A 1 87 ? 8.362 -4.915 -1.077 1.00 89.31 87 GLY A C 1
ATOM 670 O O . GLY A 1 87 ? 8.075 -3.729 -0.905 1.00 89.31 87 GLY A O 1
ATOM 671 N N . TRP A 1 88 ? 9.080 -5.610 -0.197 1.00 88.69 88 TRP A N 1
ATOM 672 C CA . TRP A 1 88 ? 9.741 -5.003 0.956 1.00 88.69 88 TRP A CA 1
ATOM 673 C C . TRP A 1 88 ? 11.223 -4.804 0.654 1.00 88.69 88 TRP A C 1
ATOM 675 O O . TRP A 1 88 ? 11.880 -5.727 0.169 1.00 88.69 88 TRP A O 1
ATOM 685 N N . VAL A 1 89 ? 11.750 -3.617 0.949 1.00 83.94 89 VAL A N 1
ATOM 686 C CA . VAL A 1 89 ? 13.187 -3.341 0.894 1.00 83.94 89 VAL A CA 1
ATOM 687 C C . VAL A 1 89 ? 13.685 -2.999 2.288 1.00 83.94 89 VAL A C 1
ATOM 689 O O . VAL A 1 89 ? 13.161 -2.115 2.955 1.00 83.94 89 VAL A O 1
ATOM 692 N N . LYS A 1 90 ? 14.718 -3.694 2.754 1.00 78.31 90 LYS A N 1
ATOM 693 C CA . LYS A 1 90 ? 15.345 -3.349 4.025 1.00 78.31 90 LYS A CA 1
ATOM 694 C C . LYS A 1 90 ? 16.304 -2.187 3.798 1.00 78.31 90 LYS A C 1
ATOM 696 O O . LYS A 1 90 ? 17.199 -2.288 2.963 1.00 78.31 90 LYS A O 1
ATOM 701 N N . HIS A 1 91 ? 16.148 -1.109 4.558 1.00 65.12 91 HIS A N 1
ATOM 702 C CA . HIS A 1 91 ? 17.197 -0.101 4.646 1.00 65.12 91 HIS A CA 1
ATOM 703 C C . HIS A 1 91 ? 18.364 -0.704 5.454 1.00 65.12 91 HIS A C 1
ATOM 705 O O . HIS A 1 91 ? 18.204 -1.009 6.637 1.00 65.12 91 HIS A O 1
ATOM 711 N N . THR A 1 92 ? 19.492 -0.970 4.789 1.00 44.75 92 THR A N 1
ATOM 712 C CA . THR A 1 92 ? 20.799 -1.238 5.422 1.00 44.75 92 THR A CA 1
ATOM 713 C C . THR A 1 92 ? 21.496 0.052 5.807 1.00 44.75 92 THR A C 1
ATOM 715 O O . THR A 1 92 ? 21.309 1.049 5.067 1.00 44.75 92 THR A O 1
#

Radius of gyration: 12.64 Å; chains: 1; bounding box: 31×27×32 Å

pLDDT: mean 76.13, std 17.29, range [37.41, 91.38]

Secondary structure (DSSP, 8-state):
---EEEESTT-----------TT--HHHHHHHHHHHHHHHHHHH-S-EEEEES-HHHHHHHH-S----HHHHHHHHHHHH-TTEEEEE----

Sequence (92 aa):
MRTILYTAPNILAGKSKAKLSPANTVFQAEMLALKAAIEWANTANEDVNIWSDSESSLQALKSFNVKSKITQEAQMTLLENARIRLGWVKHT